Protein AF-A0A8J4Y6V7-F1 (afdb_monomer)

Foldseek 3Di:
DPPPVVVVVVVVPPPDPPPVVVVVVVVVVVVVVVVVVVVVVVVVPPPPPDCPDDPVRVVVVVPDPVVVVVVVVVVQQPDFDDQVVQCVVQVVVCVVVVPDLVQFPDSDSSVQRGNVSVVVTDGDPPPDDD

Mean predicted aligned error: 14.88 Å

Structure (mmCIF, N/CA/C/O backbone):
data_AF-A0A8J4Y6V7-F1
#
_entry.id   AF-A0A8J4Y6V7-F1
#
loop_
_atom_site.group_PDB
_atom_site.id
_atom_site.type_symbol
_atom_site.label_atom_id
_atom_site.label_alt_id
_atom_site.label_comp_id
_atom_site.label_asym_id
_atom_site.label_entity_id
_atom_site.label_seq_id
_atom_site.pdbx_PDB_ins_code
_atom_site.Cartn_x
_atom_site.Cartn_y
_atom_site.Cartn_z
_atom_site.occupancy
_atom_site.B_iso_or_equiv
_atom_site.auth_seq_id
_atom_site.auth_comp_id
_atom_site.auth_asym_id
_atom_site.auth_atom_id
_atom_site.pdbx_PDB_model_num
ATOM 1 N N . MET A 1 1 ? 1.745 24.618 -71.490 1.00 51.59 1 MET A N 1
ATOM 2 C CA . MET A 1 1 ? 2.686 23.471 -71.449 1.00 51.59 1 MET A CA 1
ATOM 3 C C . MET A 1 1 ? 2.600 22.596 -70.183 1.00 51.59 1 MET A C 1
ATOM 5 O O . MET A 1 1 ? 3.134 21.502 -70.221 1.00 51.59 1 MET A O 1
ATOM 9 N N . ALA A 1 2 ? 1.897 22.973 -69.101 1.00 56.25 2 ALA A N 1
ATOM 10 C CA . ALA A 1 2 ? 1.875 22.187 -67.847 1.00 56.25 2 ALA A CA 1
ATOM 11 C C . ALA A 1 2 ? 0.833 21.041 -67.765 1.00 56.25 2 ALA A C 1
ATOM 13 O O . ALA A 1 2 ? 0.899 20.209 -66.866 1.00 56.25 2 ALA A O 1
ATOM 14 N N . GLN A 1 3 ? -0.136 20.964 -68.687 1.00 56.69 3 GLN A N 1
ATOM 15 C CA . GLN A 1 3 ? -1.245 19.995 -68.593 1.00 56.69 3 GLN A CA 1
ATOM 16 C C . GLN A 1 3 ? -0.914 18.577 -69.102 1.00 56.69 3 GLN A C 1
ATOM 18 O O . GLN A 1 3 ? -1.625 17.629 -68.772 1.00 56.69 3 GLN A O 1
ATOM 23 N N . SER A 1 4 ? 0.148 18.410 -69.897 1.00 59.56 4 SER A N 1
ATOM 24 C CA . SER A 1 4 ? 0.507 17.117 -70.510 1.00 59.56 4 SER A CA 1
ATOM 25 C C . SER A 1 4 ? 1.155 16.150 -69.513 1.00 59.56 4 SER A C 1
ATOM 27 O O . SER A 1 4 ? 0.881 14.951 -69.535 1.00 59.56 4 SER A O 1
ATOM 29 N N . SER A 1 5 ? 1.975 16.670 -68.598 1.00 61.19 5 SER A N 1
ATOM 30 C CA . SER A 1 5 ? 2.817 15.855 -67.715 1.00 61.19 5 SER A CA 1
ATOM 31 C C . SER A 1 5 ? 2.019 15.146 -66.615 1.00 61.19 5 SER A C 1
ATOM 33 O O . SER A 1 5 ? 2.310 14.000 -66.281 1.00 61.19 5 SER A O 1
ATOM 35 N N . LEU A 1 6 ? 0.949 15.768 -66.104 1.00 61.78 6 LEU A N 1
ATOM 36 C CA . LEU A 1 6 ? 0.089 15.158 -65.079 1.00 61.78 6 LEU A CA 1
ATOM 37 C C . LEU A 1 6 ? -0.742 13.987 -65.627 1.00 61.78 6 LEU A C 1
ATOM 39 O O . LEU A 1 6 ? -0.933 12.988 -64.935 1.00 61.78 6 LEU A O 1
ATOM 43 N N . LYS A 1 7 ? -1.179 14.059 -66.892 1.00 62.22 7 LYS A N 1
ATOM 44 C CA . LYS A 1 7 ? -1.917 12.965 -67.548 1.00 62.22 7 LYS A CA 1
ATOM 45 C C . LYS A 1 7 ? -1.038 11.733 -67.795 1.00 62.22 7 LYS A C 1
ATOM 47 O O . LYS A 1 7 ? -1.547 10.616 -67.766 1.00 62.22 7 LYS A O 1
ATOM 52 N N . GLN A 1 8 ? 0.270 11.915 -67.995 1.00 63.50 8 GLN A N 1
ATOM 53 C CA . GLN A 1 8 ? 1.232 10.814 -68.125 1.00 63.50 8 GLN A CA 1
ATOM 54 C C . GLN A 1 8 ? 1.527 10.124 -66.786 1.00 63.50 8 GLN A C 1
ATOM 56 O O . GLN A 1 8 ? 1.576 8.896 -66.751 1.00 63.50 8 GLN A O 1
ATOM 61 N N . TYR A 1 9 ? 1.628 10.877 -65.685 1.00 63.88 9 TYR A N 1
ATOM 62 C CA . TYR A 1 9 ? 1.793 10.305 -64.340 1.00 63.88 9 TYR A CA 1
ATOM 63 C C . TYR A 1 9 ? 0.559 9.529 -63.867 1.00 63.88 9 TYR A C 1
ATOM 65 O O . TYR A 1 9 ? 0.680 8.458 -63.280 1.00 63.88 9 TYR A O 1
ATOM 73 N N . LEU A 1 10 ? -0.644 10.016 -64.179 1.00 64.31 10 LEU A N 1
ATOM 74 C CA . LEU A 1 10 ? -1.882 9.301 -63.850 1.00 64.31 10 LEU A CA 1
ATOM 75 C C . LEU A 1 10 ? -2.049 7.997 -64.651 1.00 64.31 10 LEU A C 1
ATOM 77 O O . LEU A 1 10 ? -2.706 7.075 -64.180 1.00 64.31 10 LEU A O 1
ATOM 81 N N . ARG A 1 11 ? -1.429 7.889 -65.836 1.00 62.22 11 ARG A N 1
ATOM 82 C CA . ARG A 1 11 ? -1.487 6.695 -66.698 1.00 62.22 11 ARG A CA 1
ATOM 83 C C . ARG A 1 11 ? -0.452 5.625 -66.323 1.00 62.22 11 ARG A C 1
ATOM 85 O O . ARG A 1 11 ? -0.636 4.467 -66.691 1.00 62.22 11 ARG A O 1
ATOM 92 N N . SER A 1 12 ? 0.606 5.989 -65.591 1.00 63.31 12 SER A N 1
ATOM 93 C CA . SER A 1 12 ? 1.598 5.042 -65.054 1.00 63.31 12 SER A CA 1
ATOM 94 C C . SER A 1 12 ? 1.214 4.465 -63.688 1.00 63.31 12 SER A C 1
ATOM 96 O O . SER A 1 12 ? 1.820 3.483 -63.255 1.00 63.31 12 SER A O 1
ATOM 98 N N . LEU A 1 13 ? 0.162 4.994 -63.050 1.00 62.06 13 LEU A N 1
ATOM 99 C CA . LEU A 1 13 ? -0.528 4.341 -61.939 1.00 62.06 13 LEU A CA 1
ATOM 100 C C . LEU A 1 13 ? -1.288 3.122 -62.477 1.00 62.06 13 LEU A C 1
ATOM 102 O O . LEU A 1 13 ? -2.501 3.127 -62.684 1.00 62.06 13 LEU A O 1
ATOM 106 N N . ARG A 1 14 ? -0.544 2.052 -62.759 1.00 58.59 14 ARG A N 1
ATOM 107 C CA . ARG A 1 14 ? -1.111 0.740 -63.045 1.00 58.59 14 ARG A CA 1
ATOM 108 C C . ARG A 1 14 ? -1.857 0.320 -61.781 1.00 58.59 14 ARG A C 1
ATOM 110 O O . ARG A 1 14 ? -1.236 0.082 -60.751 1.00 58.59 14 ARG A O 1
ATOM 117 N N . TRP A 1 15 ? -3.185 0.300 -61.861 1.00 57.09 15 TRP A N 1
ATOM 118 C CA . TRP A 1 15 ? -4.096 -0.156 -60.814 1.00 57.09 15 TRP A CA 1
ATOM 119 C C . TRP A 1 15 ? -3.868 -1.646 -60.540 1.00 57.09 15 TRP A C 1
ATOM 121 O O . TRP A 1 15 ? -4.613 -2.512 -60.986 1.00 57.09 15 TRP A O 1
ATOM 131 N N . THR A 1 16 ? -2.800 -1.967 -59.824 1.00 63.31 16 THR A N 1
ATOM 132 C CA . THR A 1 16 ? -2.737 -3.192 -59.042 1.00 63.31 16 THR A CA 1
ATOM 133 C C . THR A 1 16 ? -3.386 -2.852 -57.711 1.00 63.31 16 THR A C 1
ATOM 135 O O . THR A 1 16 ? -2.869 -1.955 -57.036 1.00 63.31 16 THR A O 1
ATOM 138 N N . PRO A 1 17 ? -4.490 -3.499 -57.300 1.00 67.12 17 PRO A N 1
ATOM 139 C CA . PRO A 1 17 ? -4.887 -3.420 -55.909 1.00 67.12 17 PRO A CA 1
ATOM 140 C C . PRO A 1 17 ? -3.716 -4.024 -55.139 1.00 67.12 17 PRO A C 1
ATOM 142 O O . PRO A 1 17 ? -3.545 -5.241 -55.145 1.00 67.12 17 PRO A O 1
ATOM 145 N N . LEU A 1 18 ? -2.844 -3.193 -54.549 1.00 65.12 18 LEU A N 1
ATOM 146 C CA . LEU A 1 18 ? -1.965 -3.701 -53.506 1.00 65.12 18 LEU A CA 1
ATOM 147 C C . LEU A 1 18 ? -2.932 -4.347 -52.519 1.00 65.12 18 LEU A C 1
ATOM 149 O O . LEU A 1 18 ? -3.813 -3.637 -52.019 1.00 65.12 18 LEU A O 1
ATOM 153 N N . PRO A 1 19 ? -2.872 -5.677 -52.327 1.00 79.00 19 PRO A N 1
ATOM 154 C CA . PRO A 1 19 ? -3.854 -6.353 -51.509 1.00 79.00 19 PRO A CA 1
ATOM 155 C C . PRO A 1 19 ? -3.836 -5.649 -50.163 1.00 79.00 19 PRO A C 1
ATOM 157 O O . PRO A 1 19 ? -2.769 -5.450 -49.582 1.00 79.00 19 PRO A O 1
ATOM 160 N N . VAL A 1 20 ? -5.005 -5.209 -49.700 1.00 82.69 20 VAL A N 1
ATOM 161 C CA . VAL A 1 20 ? -5.140 -4.396 -48.482 1.00 82.69 20 VAL A CA 1
ATOM 162 C C . VAL A 1 20 ? -4.390 -5.044 -47.310 1.00 82.69 20 VAL A C 1
ATOM 164 O O . VAL A 1 20 ? -3.792 -4.347 -46.496 1.00 82.69 20 VAL A O 1
ATOM 167 N N . GLY A 1 21 ? -4.305 -6.380 -47.296 1.00 86.38 21 GLY A N 1
ATOM 168 C CA . GLY A 1 21 ? -3.491 -7.153 -46.359 1.00 86.38 21 GLY A CA 1
ATOM 169 C C . GLY A 1 21 ? -1.996 -6.806 -46.343 1.00 86.38 21 GLY A C 1
ATOM 170 O O . GLY A 1 21 ? -1.429 -6.736 -45.262 1.00 86.38 21 GLY A O 1
ATOM 171 N N . VAL A 1 22 ? -1.350 -6.526 -47.481 1.00 89.88 22 VAL A N 1
ATOM 172 C CA . VAL A 1 22 ? 0.069 -6.109 -47.525 1.00 89.88 22 VAL A CA 1
ATOM 173 C C . VAL A 1 22 ? 0.241 -4.703 -46.954 1.00 89.88 22 VAL A C 1
ATOM 175 O O . VAL A 1 22 ? 1.177 -4.465 -46.193 1.00 89.88 22 VAL A O 1
ATOM 178 N N . GLY A 1 23 ? -0.687 -3.787 -47.248 1.00 89.69 23 GLY A N 1
ATOM 179 C CA . GLY A 1 23 ? -0.699 -2.455 -46.637 1.00 89.69 23 GLY A CA 1
ATOM 180 C C . GLY A 1 23 ? -0.871 -2.522 -45.116 1.00 89.69 23 GLY A C 1
ATOM 181 O O . GLY A 1 23 ? -0.075 -1.945 -44.378 1.00 89.69 23 GLY A O 1
ATOM 182 N N . LEU A 1 24 ? -1.855 -3.292 -44.639 1.00 92.38 24 LEU A N 1
ATOM 183 C CA . LEU A 1 24 ? -2.089 -3.511 -43.209 1.00 92.38 24 LEU A CA 1
ATOM 184 C C . LEU A 1 24 ? -0.914 -4.221 -42.531 1.00 92.38 24 LEU A C 1
ATOM 186 O O . LEU A 1 24 ? -0.530 -3.827 -41.434 1.00 92.38 24 LEU A O 1
ATOM 190 N N . ALA A 1 25 ? -0.301 -5.213 -43.181 1.00 92.56 25 ALA A N 1
ATOM 191 C CA . ALA A 1 25 ? 0.868 -5.912 -42.657 1.00 92.56 25 ALA A CA 1
ATOM 192 C C . ALA A 1 25 ? 2.075 -4.977 -42.521 1.00 92.56 25 ALA A C 1
ATOM 194 O O . ALA A 1 25 ? 2.759 -5.022 -41.502 1.00 92.56 25 ALA A O 1
ATOM 195 N N . LEU A 1 26 ? 2.316 -4.093 -43.495 1.00 92.06 26 LEU A N 1
ATOM 196 C CA . LEU A 1 26 ? 3.392 -3.102 -43.414 1.00 92.06 26 LEU A CA 1
ATOM 197 C C . LEU A 1 26 ? 3.133 -2.063 -42.322 1.00 92.06 26 LEU A C 1
ATOM 199 O O . LEU A 1 26 ? 4.050 -1.760 -41.561 1.00 92.06 26 LEU A O 1
ATOM 203 N N . ILE A 1 27 ? 1.901 -1.560 -42.197 1.00 93.25 27 ILE A N 1
ATOM 204 C CA . ILE A 1 27 ? 1.527 -0.617 -41.132 1.00 93.25 27 ILE A CA 1
ATOM 205 C C . ILE A 1 27 ? 1.665 -1.284 -39.761 1.00 93.25 27 ILE A C 1
ATOM 207 O O . ILE A 1 27 ? 2.285 -0.712 -38.866 1.00 93.25 27 ILE A O 1
ATOM 211 N N . ALA A 1 28 ? 1.154 -2.507 -39.600 1.00 94.00 28 ALA A N 1
ATOM 212 C CA . ALA A 1 28 ? 1.281 -3.277 -38.368 1.00 94.00 28 ALA A CA 1
ATOM 213 C C . ALA A 1 28 ? 2.750 -3.572 -38.040 1.00 94.00 28 ALA A C 1
ATOM 215 O O . ALA A 1 28 ? 3.170 -3.393 -36.901 1.00 94.00 28 ALA A O 1
ATOM 216 N N . PHE A 1 29 ? 3.563 -3.947 -39.030 1.00 94.94 29 PHE A N 1
ATOM 217 C CA . PHE A 1 29 ? 4.996 -4.180 -38.854 1.00 94.94 29 PHE A CA 1
ATOM 218 C C . PHE A 1 29 ? 5.743 -2.896 -38.477 1.00 94.94 29 PHE A C 1
ATOM 220 O O . PHE A 1 29 ? 6.602 -2.906 -37.593 1.00 94.94 29 PHE A O 1
ATOM 227 N N . GLN A 1 30 ? 5.404 -1.768 -39.101 1.00 94.00 30 GLN A N 1
ATOM 228 C CA . GLN A 1 30 ? 6.008 -0.476 -38.799 1.00 94.00 30 GLN A CA 1
ATOM 229 C C . GLN A 1 30 ? 5.613 0.015 -37.403 1.00 94.00 30 GLN A C 1
ATOM 231 O O . GLN A 1 30 ? 6.490 0.420 -36.635 1.00 94.00 30 GLN A O 1
ATOM 236 N N . GLN A 1 31 ? 4.330 -0.084 -37.039 1.00 92.31 31 GLN A N 1
ATOM 237 C CA . GLN A 1 31 ? 3.864 0.208 -35.685 1.00 92.31 31 GLN A CA 1
ATOM 238 C C . GLN A 1 31 ? 4.504 -0.730 -34.662 1.00 92.31 31 GLN A C 1
ATOM 240 O O . GLN A 1 31 ? 4.988 -0.255 -33.642 1.00 92.31 31 GLN A O 1
ATOM 245 N N . TYR A 1 32 ? 4.615 -2.026 -34.955 1.00 91.81 32 TYR A N 1
ATOM 246 C CA . TYR A 1 32 ? 5.286 -2.991 -34.088 1.00 91.81 32 TYR A CA 1
ATOM 247 C C . TYR A 1 32 ? 6.753 -2.620 -33.854 1.00 91.81 32 TYR A C 1
ATOM 249 O O . TYR A 1 32 ? 7.200 -2.565 -32.709 1.00 91.81 32 TYR A O 1
ATOM 257 N N . ARG A 1 33 ? 7.504 -2.283 -34.912 1.00 91.31 33 ARG A N 1
ATOM 258 C CA . ARG A 1 33 ? 8.899 -1.828 -34.785 1.00 91.31 33 ARG A CA 1
ATOM 259 C C . ARG A 1 33 ? 9.017 -0.535 -33.987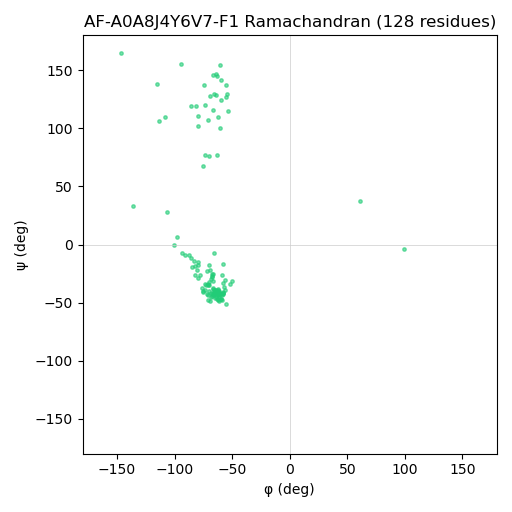 1.00 91.31 33 ARG A C 1
ATOM 261 O O . ARG A 1 33 ? 9.969 -0.376 -33.226 1.00 91.31 33 ARG A O 1
ATOM 268 N N . HIS A 1 34 ? 8.084 0.391 -34.166 1.00 89.31 34 HIS A N 1
ATOM 269 C CA . HIS A 1 34 ? 8.092 1.667 -33.463 1.00 89.31 34 HIS A CA 1
ATOM 270 C C . HIS A 1 34 ? 7.732 1.509 -31.976 1.00 89.31 34 HIS A C 1
ATOM 272 O O . HIS A 1 34 ? 8.427 2.058 -31.121 1.00 89.31 34 HIS A O 1
ATOM 278 N N . THR A 1 35 ? 6.727 0.693 -31.653 1.00 85.81 35 THR A N 1
ATOM 279 C CA . THR A 1 35 ? 6.359 0.345 -30.273 1.00 85.81 35 THR A CA 1
ATOM 280 C C . THR A 1 35 ? 7.485 -0.419 -29.579 1.00 85.81 35 THR A C 1
ATOM 282 O O . THR A 1 35 ? 7.894 -0.025 -28.491 1.00 85.81 35 THR A O 1
ATOM 285 N N . ARG A 1 36 ? 8.096 -1.408 -30.248 1.00 81.94 36 ARG A N 1
ATOM 286 C CA . ARG A 1 36 ? 9.264 -2.142 -29.729 1.00 81.94 36 ARG A CA 1
ATOM 287 C C . ARG A 1 36 ? 10.450 -1.228 -29.419 1.00 81.94 36 ARG A C 1
ATOM 289 O O . ARG A 1 36 ? 11.086 -1.404 -28.388 1.00 81.94 36 ARG A O 1
ATOM 296 N N . LYS A 1 37 ? 10.742 -0.234 -30.270 1.00 82.12 37 LYS A N 1
ATOM 297 C CA . LYS A 1 37 ? 11.803 0.756 -29.999 1.00 82.12 37 LYS A CA 1
ATOM 298 C C . LYS A 1 37 ? 11.493 1.621 -28.774 1.00 82.12 37 LYS A C 1
ATOM 300 O O . LYS A 1 37 ? 12.401 1.895 -27.998 1.00 82.12 37 LYS A O 1
ATOM 305 N N . ARG A 1 38 ? 10.231 2.028 -28.582 1.00 76.38 38 ARG A N 1
ATOM 306 C CA . ARG A 1 38 ? 9.799 2.797 -27.399 1.00 76.38 38 ARG A CA 1
ATOM 307 C C . ARG A 1 38 ? 9.890 1.976 -26.116 1.00 76.38 38 ARG A C 1
ATOM 309 O O . ARG A 1 38 ? 10.338 2.496 -25.104 1.00 76.38 38 ARG A O 1
ATOM 316 N N . GLU A 1 39 ? 9.487 0.710 -26.157 1.00 75.38 39 GLU A N 1
ATOM 317 C CA . GLU A 1 39 ? 9.609 -0.204 -25.016 1.00 75.38 39 GLU A CA 1
ATOM 318 C C . GLU A 1 39 ? 11.075 -0.491 -24.674 1.00 75.38 39 GLU A C 1
ATOM 320 O O . GLU A 1 39 ? 11.447 -0.417 -23.508 1.00 75.38 39 GLU A O 1
ATOM 325 N N . ALA A 1 40 ? 11.929 -0.721 -25.677 1.00 72.75 40 ALA A N 1
ATOM 326 C CA . ALA A 1 40 ? 13.364 -0.915 -25.471 1.00 72.75 40 ALA A CA 1
ATOM 327 C C . ALA A 1 40 ? 14.053 0.337 -24.898 1.00 72.75 40 ALA A C 1
ATOM 329 O O . ALA A 1 40 ? 14.876 0.213 -23.998 1.00 72.75 40 ALA A O 1
ATOM 330 N N . ALA A 1 41 ? 13.686 1.538 -25.359 1.00 71.88 41 ALA A N 1
ATOM 331 C CA . ALA A 1 41 ? 14.197 2.792 -24.800 1.00 71.88 41 ALA A CA 1
ATOM 332 C C . ALA A 1 41 ? 13.726 3.021 -23.353 1.00 71.88 41 ALA A C 1
ATOM 334 O O . ALA A 1 41 ? 14.505 3.481 -22.532 1.00 71.88 41 ALA A O 1
ATOM 335 N N . ARG A 1 42 ? 12.482 2.650 -23.014 1.00 66.38 42 ARG A N 1
ATOM 336 C CA . ARG A 1 42 ? 11.975 2.704 -21.630 1.00 66.38 42 ARG A CA 1
ATOM 337 C C . ARG A 1 42 ? 12.691 1.730 -20.696 1.00 66.38 42 ARG A C 1
ATOM 339 O O . ARG A 1 42 ? 12.930 2.077 -19.552 1.00 66.38 42 ARG A O 1
ATOM 346 N N . LEU A 1 43 ? 13.013 0.526 -21.172 1.00 64.31 43 LEU A N 1
ATOM 347 C CA . LEU A 1 43 ? 13.766 -0.463 -20.393 1.00 64.31 43 LEU A CA 1
ATOM 348 C C . LEU A 1 43 ? 15.246 -0.074 -20.248 1.00 64.31 43 LEU A C 1
ATOM 350 O O . LEU A 1 43 ? 15.830 -0.333 -19.205 1.00 64.31 43 LEU A O 1
ATOM 354 N N . GLY A 1 44 ? 15.837 0.557 -21.269 1.00 61.88 44 GLY A N 1
ATOM 355 C CA . GLY A 1 44 ? 17.218 1.057 -21.238 1.00 61.88 44 GLY A CA 1
ATOM 356 C C . GLY A 1 44 ? 17.404 2.390 -20.502 1.00 61.88 44 GLY A C 1
ATOM 357 O O . GLY A 1 44 ? 18.532 2.740 -20.181 1.00 61.88 44 GLY A O 1
ATOM 358 N N . GLN A 1 45 ? 16.314 3.115 -20.233 1.00 55.28 45 GLN A N 1
ATOM 359 C CA . GLN A 1 45 ? 16.264 4.349 -19.439 1.00 55.28 45 GLN A CA 1
ATOM 360 C C . GLN A 1 45 ? 15.621 4.109 -18.061 1.00 55.28 45 GLN A C 1
ATOM 362 O O . GLN A 1 45 ? 14.979 4.988 -17.493 1.00 55.28 45 GLN A O 1
ATOM 367 N N . ALA A 1 46 ? 15.732 2.889 -17.535 1.00 57.16 46 ALA A N 1
ATOM 368 C CA . ALA A 1 46 ? 15.716 2.707 -16.094 1.00 57.16 46 ALA A CA 1
ATOM 369 C C . ALA A 1 46 ? 17.133 3.058 -15.630 1.00 57.16 46 ALA A C 1
ATOM 371 O O . ALA A 1 46 ? 18.072 2.305 -15.888 1.00 57.16 46 ALA A O 1
ATOM 372 N N . ASP A 1 47 ? 17.297 4.255 -15.075 1.00 53.88 47 ASP A N 1
ATOM 373 C CA . ASP A 1 47 ? 18.592 4.766 -14.638 1.00 53.88 47 ASP A CA 1
ATOM 374 C C . ASP A 1 47 ? 19.258 3.761 -13.669 1.00 53.88 47 ASP A C 1
ATOM 376 O O . ASP A 1 47 ? 18.615 3.343 -12.704 1.00 53.88 47 ASP A O 1
ATOM 380 N N . PRO A 1 48 ? 20.531 3.356 -13.876 1.00 56.19 48 PRO A N 1
ATOM 381 C CA . PRO A 1 48 ? 21.180 2.310 -13.072 1.00 56.19 48 PRO A CA 1
ATOM 382 C C . PRO A 1 48 ? 21.392 2.678 -11.599 1.00 56.19 48 PRO A C 1
ATOM 384 O O . PRO A 1 48 ? 21.884 1.854 -10.833 1.00 56.19 48 PRO A O 1
ATOM 387 N N . CYS A 1 49 ? 21.115 3.928 -11.216 1.00 50.19 49 CYS A N 1
ATOM 388 C CA . CYS A 1 49 ? 21.571 4.479 -9.949 1.00 50.19 49 CYS A CA 1
ATOM 389 C C . CYS A 1 49 ? 20.566 4.364 -8.791 1.00 50.19 49 CYS A C 1
ATOM 391 O O . CYS A 1 49 ? 20.979 4.615 -7.669 1.00 50.19 49 CYS A O 1
ATOM 393 N N . ASP A 1 50 ? 19.318 3.927 -9.009 1.00 57.03 50 ASP A N 1
ATOM 394 C CA . ASP A 1 50 ? 18.304 3.853 -7.934 1.00 57.03 50 ASP A CA 1
ATOM 395 C C . ASP A 1 50 ? 17.473 2.551 -7.939 1.00 57.03 50 ASP A C 1
ATOM 397 O O . ASP A 1 50 ? 16.297 2.526 -7.563 1.00 57.03 50 ASP A O 1
ATOM 401 N N . CYS A 1 51 ? 18.066 1.422 -8.338 1.00 59.50 51 CYS A N 1
ATOM 402 C CA . CYS A 1 51 ? 17.449 0.110 -8.129 1.00 59.50 51 CYS A CA 1
ATOM 403 C C . CYS A 1 51 ? 17.559 -0.275 -6.642 1.00 59.50 51 CYS A C 1
ATOM 405 O O . CYS A 1 51 ? 18.402 -1.083 -6.271 1.00 59.50 51 CYS A O 1
ATOM 407 N N . LEU A 1 52 ? 16.720 0.304 -5.774 1.00 66.75 52 LEU A N 1
ATOM 408 C CA . LEU A 1 52 ? 16.616 -0.096 -4.357 1.00 66.75 52 LEU A CA 1
ATOM 409 C C . LEU A 1 52 ? 16.250 -1.583 -4.176 1.00 66.75 52 LEU A C 1
ATOM 411 O O . LEU A 1 52 ? 16.404 -2.117 -3.083 1.00 66.75 52 LEU A O 1
ATOM 415 N N . ALA A 1 53 ? 15.742 -2.220 -5.232 1.00 69.56 53 ALA A N 1
ATOM 416 C CA . ALA A 1 53 ? 15.276 -3.595 -5.255 1.00 69.56 53 ALA A CA 1
ATOM 417 C C . ALA A 1 53 ? 16.150 -4.447 -6.181 1.00 69.56 53 ALA A C 1
ATOM 419 O O . ALA A 1 53 ? 16.485 -4.029 -7.296 1.00 69.56 53 ALA A O 1
ATOM 420 N N . ASP A 1 54 ? 16.459 -5.662 -5.736 1.00 82.00 54 ASP A N 1
ATOM 421 C CA . ASP A 1 54 ? 17.181 -6.645 -6.536 1.00 82.00 54 ASP A CA 1
ATOM 422 C C . ASP A 1 54 ? 16.405 -7.000 -7.817 1.00 82.00 54 ASP A C 1
ATOM 424 O O . ASP A 1 54 ? 15.173 -6.960 -7.880 1.00 82.00 54 ASP A O 1
ATOM 428 N N . GLU A 1 55 ? 17.117 -7.439 -8.855 1.00 80.81 55 GLU A N 1
ATOM 429 C CA . GLU A 1 55 ? 16.504 -7.778 -10.145 1.00 80.81 55 GLU A CA 1
ATOM 430 C C . GLU A 1 55 ? 15.422 -8.874 -10.028 1.00 80.81 55 GLU A C 1
ATOM 432 O O . GLU A 1 55 ? 14.401 -8.823 -10.722 1.00 80.81 55 GLU A O 1
ATOM 437 N N . TRP A 1 56 ? 15.587 -9.823 -9.100 1.00 85.25 56 TRP A N 1
ATOM 438 C CA . TRP A 1 56 ? 14.593 -10.865 -8.817 1.00 85.25 56 TRP A CA 1
ATOM 439 C C . TRP A 1 56 ? 13.345 -10.315 -8.113 1.00 85.25 56 TRP A C 1
ATOM 441 O O . TRP A 1 56 ? 12.235 -10.772 -8.391 1.00 85.25 56 TRP A O 1
ATOM 451 N N . GLU A 1 57 ? 13.500 -9.310 -7.250 1.00 85.69 57 GLU A N 1
ATOM 452 C CA . GLU A 1 57 ? 12.399 -8.648 -6.550 1.00 85.69 57 GLU A CA 1
ATOM 453 C C . GLU A 1 57 ? 11.541 -7.880 -7.562 1.00 85.69 57 GLU A C 1
ATOM 455 O O . GLU A 1 57 ? 10.317 -8.028 -7.601 1.00 85.69 57 GLU A O 1
ATOM 460 N N . VAL A 1 58 ? 12.184 -7.161 -8.487 1.00 83.69 58 VAL A N 1
ATOM 461 C CA . VAL A 1 58 ? 11.505 -6.470 -9.592 1.00 83.69 58 VAL A CA 1
ATOM 462 C C . VAL 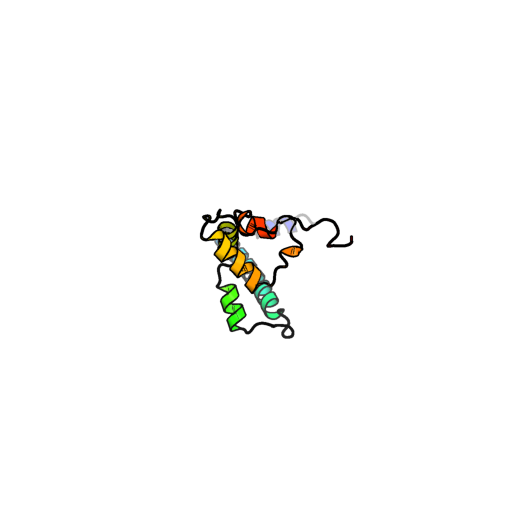A 1 58 ? 10.757 -7.456 -10.496 1.00 83.69 58 VAL A C 1
ATOM 464 O O . VAL A 1 58 ? 9.633 -7.176 -10.927 1.00 83.69 58 VAL A O 1
ATOM 467 N N . GLN A 1 59 ? 11.348 -8.615 -10.797 1.00 84.12 59 GLN A N 1
ATOM 468 C CA . GLN A 1 59 ? 10.680 -9.663 -11.574 1.00 84.12 59 GLN A CA 1
ATOM 469 C C . GLN A 1 59 ? 9.480 -10.253 -10.820 1.00 84.12 59 GLN A C 1
ATOM 471 O O . GLN A 1 59 ? 8.403 -10.382 -11.404 1.00 84.12 59 GLN A O 1
ATOM 476 N N . ALA A 1 60 ? 9.621 -10.534 -9.523 1.00 86.00 60 ALA A N 1
ATOM 477 C CA . ALA A 1 60 ? 8.535 -11.027 -8.682 1.00 86.00 60 ALA A CA 1
ATOM 478 C C . ALA A 1 60 ? 7.368 -10.025 -8.603 1.00 86.00 60 ALA A C 1
ATOM 480 O O . ALA A 1 60 ? 6.214 -10.412 -8.803 1.00 86.00 60 ALA A O 1
ATOM 481 N N . TYR A 1 61 ? 7.647 -8.730 -8.419 1.00 86.56 61 TYR A N 1
ATOM 482 C CA . TYR A 1 61 ? 6.623 -7.677 -8.426 1.00 86.56 61 TYR A CA 1
ATOM 483 C C . TYR A 1 61 ? 5.898 -7.555 -9.768 1.00 86.56 61 TYR A C 1
ATOM 485 O O . TYR A 1 61 ? 4.684 -7.353 -9.787 1.00 86.56 61 TYR A O 1
ATOM 493 N N . LYS A 1 62 ? 6.613 -7.692 -10.893 1.00 82.88 62 LYS A N 1
ATOM 494 C CA . LYS A 1 62 ? 6.009 -7.659 -12.239 1.00 82.88 62 LYS A CA 1
ATOM 495 C C . LYS A 1 62 ? 5.094 -8.856 -12.501 1.00 82.88 62 LYS A C 1
ATOM 497 O O . LYS A 1 62 ? 4.134 -8.725 -13.258 1.00 82.88 62 LYS A O 1
ATOM 502 N N . LEU A 1 63 ? 5.395 -10.007 -11.901 1.00 86.31 63 LEU A N 1
ATOM 503 C CA . LEU A 1 63 ? 4.591 -11.224 -12.016 1.00 86.31 63 LEU A CA 1
ATOM 504 C C . LEU A 1 63 ? 3.394 -11.227 -11.058 1.00 86.31 63 LEU A C 1
ATOM 506 O O . LEU A 1 63 ? 2.379 -11.862 -11.354 1.00 86.31 63 LEU A O 1
ATOM 510 N N . LEU A 1 64 ? 3.481 -10.514 -9.931 1.00 87.69 64 LEU A N 1
ATOM 511 C CA . LEU A 1 64 ? 2.372 -10.421 -8.992 1.00 87.69 64 LEU A CA 1
ATOM 512 C C . LEU A 1 64 ? 1.190 -9.665 -9.627 1.00 87.69 64 LEU A C 1
ATOM 514 O O . LEU A 1 64 ? 1.350 -8.536 -10.099 1.00 87.69 64 LEU A O 1
ATOM 518 N N . PRO A 1 65 ? -0.042 -10.205 -9.577 1.00 88.50 65 PRO A N 1
ATOM 519 C CA . PRO A 1 65 ? -1.235 -9.487 -10.006 1.00 88.50 65 PRO A CA 1
ATOM 520 C C . PRO A 1 65 ? -1.630 -8.441 -8.950 1.00 88.50 65 PRO A C 1
ATOM 522 O O . PRO A 1 65 ? -2.683 -8.542 -8.315 1.00 88.50 65 PRO A O 1
ATOM 525 N N . LEU A 1 66 ? -0.801 -7.406 -8.775 1.00 87.62 66 LEU A N 1
ATOM 526 C CA . LEU A 1 66 ? -0.947 -6.356 -7.759 1.00 87.62 66 LEU A CA 1
ATOM 527 C C . LEU A 1 66 ? -2.338 -5.715 -7.779 1.00 87.62 66 LEU A C 1
ATOM 529 O O . LEU A 1 66 ? -2.894 -5.387 -6.736 1.00 87.62 66 LEU A O 1
ATOM 533 N N . ARG A 1 67 ? -2.951 -5.604 -8.962 1.00 89.00 67 ARG A N 1
ATOM 534 C CA . ARG A 1 67 ? -4.315 -5.083 -9.115 1.00 89.00 67 ARG A CA 1
ATOM 535 C C . ARG A 1 67 ? -5.367 -5.964 -8.442 1.00 89.00 67 ARG A C 1
ATOM 537 O O . ARG A 1 67 ? -6.305 -5.435 -7.855 1.00 89.00 67 ARG A O 1
ATOM 544 N N . GLN A 1 68 ? -5.242 -7.284 -8.553 1.00 91.94 68 GLN A N 1
ATOM 545 C CA . GLN A 1 68 ? -6.183 -8.209 -7.920 1.00 91.94 68 GLN A CA 1
ATOM 546 C C . GLN A 1 68 ? -5.924 -8.286 -6.424 1.00 91.94 68 GLN A C 1
ATOM 548 O O . GLN A 1 68 ? -6.869 -8.241 -5.645 1.00 91.94 68 GLN A O 1
ATOM 553 N N . PHE A 1 69 ? -4.651 -8.302 -6.028 1.00 92.75 69 PHE A N 1
ATOM 554 C CA . PHE A 1 69 ? -4.270 -8.273 -4.623 1.00 92.75 69 PHE A CA 1
ATOM 555 C C . PHE A 1 69 ? -4.782 -7.009 -3.923 1.00 92.75 69 PHE A C 1
ATOM 557 O O . PHE A 1 69 ? -5.428 -7.096 -2.886 1.00 92.75 69 PHE A O 1
ATOM 564 N N . SER A 1 70 ? -4.597 -5.839 -4.538 1.00 90.31 70 SER A N 1
ATOM 565 C CA . SER A 1 70 ? -5.104 -4.560 -4.031 1.00 90.31 70 SER A CA 1
ATOM 566 C C . SER A 1 70 ? -6.629 -4.567 -3.873 1.00 90.31 70 SER A C 1
ATOM 568 O O . SER A 1 70 ? -7.146 -4.151 -2.836 1.00 90.31 70 SER A O 1
ATOM 570 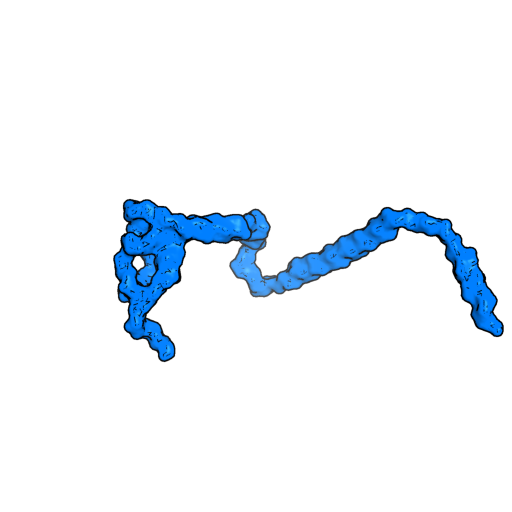N N . LYS A 1 71 ? -7.359 -5.110 -4.857 1.00 92.06 71 LYS A N 1
ATOM 571 C CA . LYS A 1 71 ? -8.818 -5.265 -4.769 1.00 92.06 71 LYS A CA 1
ATOM 572 C C . LYS A 1 71 ? -9.239 -6.228 -3.661 1.00 92.06 71 LYS A C 1
ATOM 574 O O . LYS A 1 71 ? -10.147 -5.907 -2.901 1.00 92.06 71 LYS A O 1
ATOM 579 N N . ALA A 1 72 ? -8.584 -7.383 -3.564 1.00 93.44 72 ALA A N 1
ATOM 580 C CA . ALA A 1 72 ? -8.865 -8.384 -2.541 1.00 93.44 72 ALA A CA 1
ATOM 581 C C . ALA A 1 72 ? -8.594 -7.828 -1.140 1.00 93.44 72 ALA A C 1
ATOM 583 O O . ALA A 1 72 ? -9.427 -7.971 -0.254 1.00 93.44 72 ALA A O 1
ATOM 584 N N . TRP A 1 73 ? -7.482 -7.116 -0.957 1.00 89.44 73 TRP A N 1
ATOM 585 C CA . TRP A 1 73 ? -7.147 -6.473 0.308 1.00 89.44 73 TRP A CA 1
ATOM 586 C C . TRP A 1 73 ? -8.169 -5.402 0.696 1.00 89.44 73 TRP A C 1
ATOM 588 O O . TRP A 1 73 ? -8.609 -5.357 1.842 1.00 89.44 73 TRP A O 1
ATOM 598 N N . GLY A 1 74 ? -8.611 -4.575 -0.256 1.00 89.31 74 GLY A N 1
ATOM 599 C CA . GLY A 1 74 ? -9.688 -3.609 -0.023 1.00 89.31 74 GLY A CA 1
ATOM 600 C C . GLY A 1 74 ? -10.997 -4.279 0.403 1.00 89.31 74 GLY A C 1
ATOM 601 O O . GLY A 1 74 ? -11.635 -3.824 1.350 1.00 89.31 74 GLY A O 1
ATOM 602 N N . TRP A 1 75 ? -11.358 -5.393 -0.241 1.00 89.81 75 TRP A N 1
ATOM 603 C CA . TRP A 1 75 ? -12.524 -6.192 0.139 1.00 89.81 75 TRP A CA 1
ATOM 604 C C . TRP A 1 75 ? -12.382 -6.768 1.553 1.00 89.81 75 TRP A C 1
ATOM 606 O O . TRP A 1 75 ? -13.273 -6.566 2.371 1.00 89.81 75 TRP A O 1
ATOM 616 N N . VAL A 1 76 ? -11.234 -7.373 1.883 1.00 87.75 76 VAL A N 1
ATOM 617 C CA . VAL A 1 76 ? -10.937 -7.920 3.220 1.00 87.75 76 VAL A CA 1
ATOM 618 C C . VAL A 1 76 ? -11.046 -6.852 4.312 1.00 87.75 76 VAL A C 1
ATOM 620 O O . VAL A 1 76 ? -11.637 -7.107 5.356 1.00 87.75 76 VAL A O 1
ATOM 623 N N . ASN A 1 77 ? -10.544 -5.638 4.072 1.00 87.31 77 ASN A N 1
ATOM 624 C CA . ASN A 1 77 ? -10.636 -4.541 5.045 1.00 87.31 77 ASN A CA 1
ATOM 625 C C . ASN A 1 77 ? -12.066 -4.012 5.245 1.00 87.31 77 ASN A C 1
ATOM 627 O O . ASN A 1 77 ? -12.334 -3.374 6.266 1.00 87.31 77 ASN A O 1
ATOM 631 N N . GLY A 1 78 ? -12.956 -4.237 4.275 1.00 82.88 78 GLY A N 1
ATOM 632 C CA . GLY A 1 78 ? -14.368 -3.860 4.330 1.00 82.88 78 GLY A CA 1
ATOM 633 C C . GLY A 1 78 ? -15.287 -4.942 4.900 1.00 82.88 78 GLY A C 1
ATOM 634 O O . GLY A 1 78 ? -16.454 -4.652 5.151 1.00 82.88 78 GLY A O 1
ATOM 635 N N . LEU A 1 79 ? -14.793 -6.165 5.116 1.00 85.19 79 LEU A N 1
ATOM 636 C CA . LEU A 1 79 ? -15.576 -7.223 5.748 1.00 85.19 79 LEU A CA 1
ATOM 637 C C . LEU A 1 79 ? -15.806 -6.887 7.223 1.00 85.19 79 LEU A C 1
ATOM 639 O O . LEU A 1 79 ? -14.865 -6.608 7.970 1.00 85.19 79 LEU A O 1
ATOM 643 N N . GLU A 1 80 ? -17.068 -6.921 7.644 1.00 84.12 80 GLU A N 1
ATOM 644 C CA . GLU A 1 80 ? -17.430 -6.768 9.049 1.00 84.12 80 GLU A CA 1
ATOM 645 C C . GLU A 1 80 ? -16.910 -7.980 9.830 1.00 84.12 80 GLU A C 1
ATOM 647 O O . GLU A 1 80 ? -17.310 -9.121 9.585 1.00 84.12 80 GLU A O 1
ATOM 652 N N . LEU A 1 81 ? -15.978 -7.744 10.757 1.00 81.62 81 LEU A N 1
ATOM 653 C CA . LEU A 1 81 ? -15.393 -8.823 11.540 1.00 81.62 81 LEU A CA 1
ATOM 654 C C . LEU A 1 81 ? -16.390 -9.310 12.601 1.00 81.62 81 LEU A C 1
ATOM 656 O O . LEU A 1 81 ? -16.991 -8.481 13.307 1.00 81.62 81 LEU A O 1
ATOM 660 N N . PRO A 1 82 ? -16.506 -10.638 12.795 1.00 81.06 82 PRO A N 1
ATOM 661 C CA . PRO A 1 82 ? -17.275 -11.193 13.896 1.00 81.06 82 PRO A CA 1
ATOM 662 C C . PRO A 1 82 ? -16.648 -10.785 15.235 1.00 81.06 82 PRO A C 1
ATOM 664 O O . PRO A 1 82 ? -15.423 -10.681 15.362 1.00 81.06 82 PRO A O 1
ATOM 667 N N . GLU A 1 83 ? -17.499 -10.554 16.236 1.00 78.69 83 GLU A N 1
ATOM 668 C CA . GLU A 1 83 ? -17.165 -9.841 17.481 1.00 78.69 83 GLU A CA 1
ATOM 669 C C . GLU A 1 83 ? -15.985 -10.441 18.262 1.00 78.69 83 GLU A C 1
ATOM 671 O O . GLU A 1 83 ? -15.217 -9.705 18.882 1.00 78.69 83 GLU A O 1
ATOM 676 N N . TRP A 1 84 ? -15.789 -11.7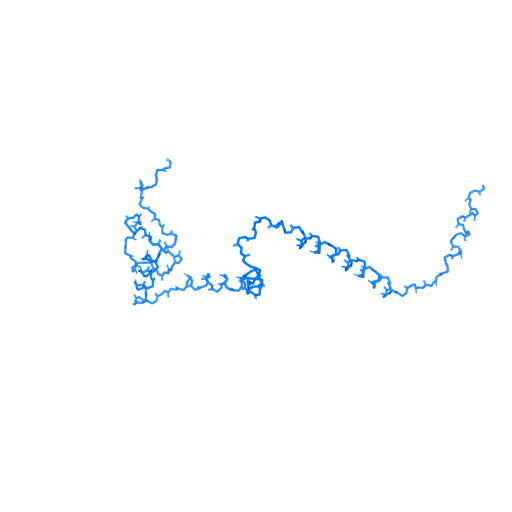60 18.177 1.00 82.00 84 TRP A N 1
ATOM 677 C CA . TRP A 1 84 ? -14.671 -12.462 18.813 1.00 82.00 84 TRP A CA 1
ATOM 678 C C . TRP A 1 84 ? -13.324 -12.164 18.134 1.00 82.00 84 TRP A C 1
ATOM 680 O O . TRP A 1 84 ? -12.335 -11.888 18.807 1.00 82.00 84 TRP A O 1
ATOM 690 N N . SER A 1 85 ? -13.285 -12.166 16.798 1.00 82.94 85 SER A N 1
ATOM 691 C CA . SER A 1 85 ? -12.058 -11.946 16.017 1.00 82.94 85 SER A CA 1
ATOM 692 C C . SER A 1 85 ? -11.665 -10.472 15.944 1.00 82.94 85 SER A C 1
ATOM 694 O O . SER A 1 85 ? -10.485 -10.146 15.827 1.00 82.94 85 SER A O 1
ATOM 696 N N . ARG A 1 86 ? -12.650 -9.574 16.063 1.00 84.44 86 ARG A N 1
ATOM 697 C CA . ARG A 1 86 ? -12.488 -8.123 15.952 1.00 84.44 86 ARG A CA 1
ATOM 698 C C . ARG A 1 86 ? -11.433 -7.591 16.916 1.00 84.44 86 ARG A C 1
ATOM 700 O O . ARG A 1 86 ? -10.500 -6.918 16.489 1.00 84.44 86 ARG A O 1
ATOM 707 N N . LYS A 1 87 ? -11.539 -7.935 18.203 1.00 83.75 87 LYS A N 1
ATOM 708 C CA . LYS A 1 87 ? -10.584 -7.474 19.224 1.00 83.75 87 LYS A CA 1
ATOM 709 C C . LYS A 1 87 ? -9.180 -8.034 18.990 1.00 83.75 87 LYS A C 1
ATOM 711 O O . LYS A 1 87 ? -8.209 -7.303 19.150 1.00 83.75 87 LYS A O 1
ATOM 716 N N . SER A 1 88 ? -9.070 -9.295 18.574 1.00 86.94 88 SER A N 1
ATOM 717 C CA . SER A 1 88 ? -7.778 -9.942 18.324 1.00 86.94 88 SER A CA 1
ATOM 718 C C . SER A 1 88 ? -7.081 -9.404 17.075 1.00 86.94 88 SER A C 1
ATOM 720 O O . SER A 1 88 ? -5.907 -9.065 17.147 1.00 86.94 88 SER A O 1
ATOM 722 N N . VAL A 1 89 ? -7.786 -9.290 15.945 1.00 87.50 89 VAL A N 1
ATOM 723 C CA . VAL A 1 89 ? -7.214 -8.831 14.668 1.00 87.50 89 VAL A CA 1
ATOM 724 C C . VAL A 1 89 ? -6.865 -7.348 14.729 1.00 87.50 89 VAL A C 1
ATOM 726 O O . VAL A 1 89 ? -5.740 -6.976 14.399 1.00 87.50 89 VAL A O 1
ATOM 729 N N . LEU A 1 90 ? -7.794 -6.504 15.196 1.00 87.06 90 LEU A N 1
ATOM 730 C CA . LEU A 1 90 ? -7.531 -5.071 15.331 1.00 87.06 90 LEU A CA 1
ATOM 731 C C . LEU A 1 90 ? -6.457 -4.819 16.394 1.00 87.06 90 LEU A C 1
ATOM 733 O O . LEU A 1 90 ? -5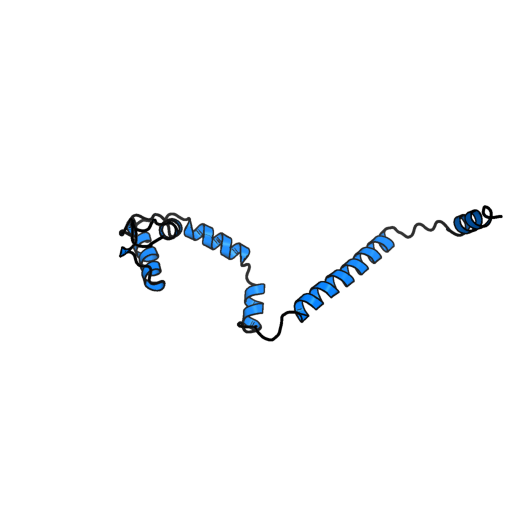.540 -4.047 16.151 1.00 87.06 90 LEU A O 1
ATOM 737 N N . GLY A 1 91 ? -6.507 -5.516 17.532 1.00 87.25 91 GLY A N 1
ATOM 738 C CA . GLY A 1 91 ? -5.490 -5.392 18.579 1.00 87.25 91 GLY A CA 1
ATOM 739 C C . GLY A 1 91 ? -4.098 -5.819 18.117 1.00 87.25 91 GLY A C 1
ATOM 740 O O . GLY A 1 91 ? -3.120 -5.127 18.400 1.00 87.25 91 GLY A O 1
ATOM 741 N N . LEU A 1 92 ? -3.999 -6.917 17.359 1.00 89.44 92 LEU A N 1
ATOM 742 C CA . LEU A 1 92 ? -2.739 -7.351 16.761 1.00 89.44 92 LEU A CA 1
ATOM 743 C C . LEU A 1 92 ? -2.206 -6.289 15.797 1.00 89.44 92 LEU A C 1
ATOM 745 O O . LEU A 1 92 ? -1.040 -5.928 15.905 1.00 89.44 92 LEU A O 1
ATOM 749 N N . TYR A 1 93 ? -3.063 -5.753 14.924 1.00 88.50 93 TYR A N 1
ATOM 750 C CA . TYR A 1 93 ? -2.691 -4.709 13.970 1.00 88.50 93 TYR A CA 1
ATOM 751 C C . TYR A 1 93 ? -2.157 -3.456 14.678 1.00 88.50 93 TYR A C 1
ATOM 753 O O . TYR A 1 93 ? -1.084 -2.948 14.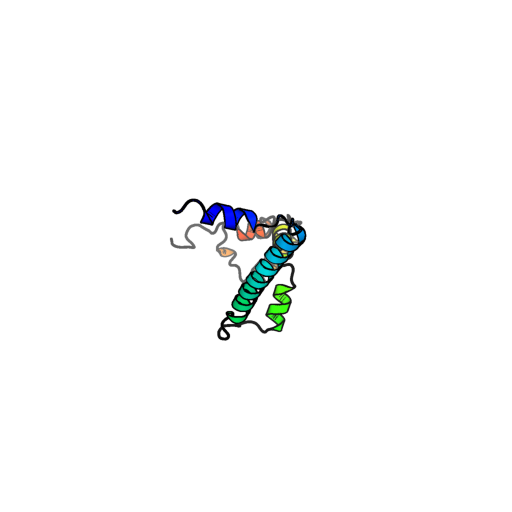361 1.00 88.50 93 TYR A O 1
ATOM 761 N N . VAL A 1 94 ? -2.871 -2.982 15.698 1.00 88.56 94 VAL A N 1
ATOM 762 C CA . VAL A 1 94 ? -2.458 -1.826 16.502 1.00 88.56 94 VAL A CA 1
ATOM 763 C C . VAL A 1 94 ? -1.099 -2.052 17.150 1.00 88.56 94 VAL A C 1
ATOM 765 O O . VAL A 1 94 ? -0.254 -1.161 17.126 1.00 88.56 94 VAL A O 1
ATOM 768 N N . ARG A 1 95 ? -0.860 -3.258 17.672 1.00 89.06 95 ARG A N 1
ATOM 769 C CA . ARG A 1 95 ? 0.419 -3.629 18.279 1.00 89.06 95 ARG A CA 1
ATOM 770 C C . ARG A 1 95 ? 1.550 -3.721 17.255 1.00 89.06 95 ARG A C 1
ATOM 772 O O . ARG A 1 95 ? 2.655 -3.287 17.560 1.00 89.06 95 ARG A O 1
ATOM 779 N N . THR A 1 96 ? 1.306 -4.288 16.073 1.00 91.19 96 THR A N 1
ATOM 780 C CA . THR A 1 96 ? 2.344 -4.445 15.040 1.00 91.19 96 THR A CA 1
ATOM 781 C C . THR A 1 96 ? 2.733 -3.118 14.401 1.00 91.19 96 THR A C 1
ATOM 783 O O . THR A 1 96 ? 3.894 -2.938 14.056 1.00 91.19 96 THR A O 1
ATOM 786 N N . PHE A 1 97 ? 1.781 -2.193 14.255 1.00 8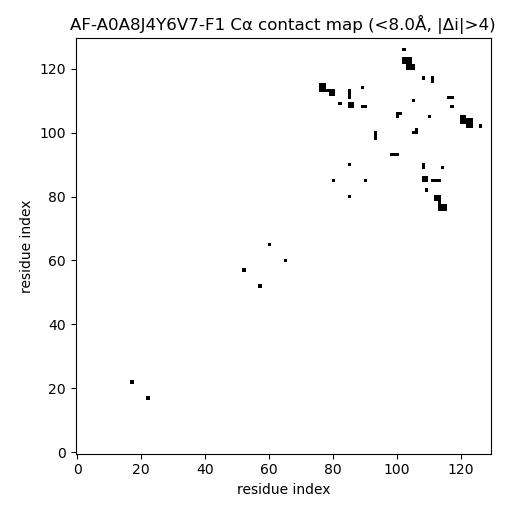7.81 97 PHE A N 1
ATOM 787 C CA . PHE A 1 97 ? 2.004 -0.888 13.626 1.00 87.81 97 PHE A CA 1
ATOM 788 C C . PHE A 1 97 ? 2.183 0.264 14.627 1.00 87.81 97 PHE A C 1
ATOM 790 O O . PHE A 1 97 ? 2.374 1.399 14.201 1.00 87.81 97 PHE A O 1
ATOM 797 N N . GLY A 1 98 ? 2.120 -0.003 15.936 1.00 83.44 98 GLY A N 1
ATOM 798 C CA . GLY A 1 98 ? 2.293 1.011 16.981 1.00 83.44 98 GLY A CA 1
ATOM 799 C C . GLY A 1 98 ? 1.249 2.130 16.925 1.00 83.44 98 GLY A C 1
ATOM 800 O O . GLY A 1 98 ? 1.587 3.290 17.115 1.00 83.44 98 GLY A O 1
ATOM 801 N N . CYS A 1 99 ? -0.007 1.817 16.598 1.00 82.94 99 CYS A N 1
ATOM 802 C CA . CYS A 1 99 ? -1.043 2.844 16.483 1.00 82.94 99 CYS A CA 1
ATOM 803 C C . CYS A 1 99 ? -1.476 3.358 17.867 1.00 82.94 99 CYS A C 1
ATOM 805 O O . CYS A 1 99 ? -2.042 2.603 18.658 1.00 82.94 99 CYS A O 1
ATOM 807 N N . ASP A 1 100 ? -1.313 4.654 18.131 1.00 81.25 100 ASP A N 1
ATOM 808 C CA . ASP A 1 100 ? -1.744 5.250 19.397 1.00 81.25 100 ASP A CA 1
ATOM 809 C C . ASP A 1 100 ? -3.276 5.327 19.491 1.00 81.25 100 ASP A C 1
ATOM 811 O O . ASP A 1 100 ? -3.958 6.114 18.823 1.00 81.25 100 ASP A O 1
ATOM 815 N N . MET A 1 101 ? -3.852 4.461 20.327 1.00 79.88 101 MET A N 1
ATOM 816 C CA . MET A 1 101 ? -5.298 4.412 20.575 1.0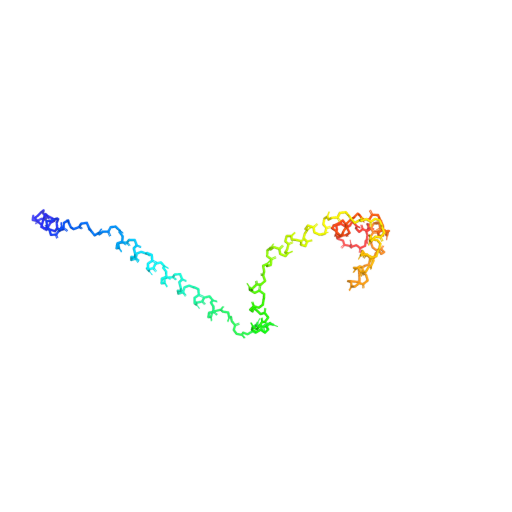0 79.88 101 MET A CA 1
ATOM 817 C C . MET A 1 101 ? -5.768 5.489 21.558 1.00 79.88 101 MET A C 1
ATOM 819 O O . MET A 1 101 ? -6.943 5.833 21.539 1.00 79.88 101 MET A O 1
ATOM 823 N N . ALA A 1 102 ? -4.865 6.087 22.340 1.00 75.06 102 ALA A N 1
ATOM 824 C CA . ALA A 1 102 ? -5.187 7.197 23.244 1.00 75.06 102 ALA A CA 1
ATOM 825 C C . ALA A 1 102 ? -5.600 8.483 22.498 1.00 75.06 102 ALA A C 1
ATOM 827 O O . ALA A 1 102 ? -6.349 9.301 23.036 1.00 75.06 102 ALA A O 1
ATOM 828 N N . GLU A 1 103 ? -5.137 8.644 21.256 1.00 74.44 103 GLU A N 1
ATOM 829 C CA . GLU A 1 103 ? -5.479 9.761 20.369 1.00 74.44 103 GLU A CA 1
ATOM 830 C C . GLU A 1 103 ? -6.819 9.545 19.634 1.00 74.44 103 GLU A C 1
ATOM 832 O O . GLU A 1 103 ? -7.383 10.493 19.093 1.00 74.44 103 GLU A O 1
ATOM 837 N N . ALA A 1 104 ? -7.369 8.320 19.632 1.00 78.88 104 ALA A N 1
ATOM 838 C CA . ALA A 1 104 ? -8.667 8.038 19.009 1.00 78.88 104 ALA A CA 1
ATOM 839 C C . ALA A 1 104 ? -9.801 8.791 19.702 1.00 78.88 104 ALA A C 1
ATOM 841 O O . ALA A 1 104 ? -9.824 8.846 20.930 1.00 78.88 104 ALA A O 1
ATOM 842 N N . GLU A 1 105 ? -10.826 9.195 18.951 1.00 69.38 105 GLU A N 1
ATOM 843 C CA . GLU A 1 105 ? -12.116 9.565 19.549 1.00 69.38 105 GLU A CA 1
ATOM 844 C C . GLU A 1 105 ? -12.750 8.373 20.297 1.00 69.38 105 GLU A C 1
ATOM 846 O O . GLU A 1 105 ? -13.260 8.522 21.406 1.00 69.38 105 GLU A O 1
ATOM 851 N N . VAL A 1 106 ? -12.656 7.164 19.727 1.00 74.88 106 VAL A N 1
ATOM 852 C CA . VAL A 1 106 ? -13.150 5.925 20.344 1.00 74.88 106 VAL A CA 1
ATOM 853 C C . VAL A 1 106 ? -11.985 4.995 20.678 1.00 74.88 106 VAL A C 1
ATOM 855 O O . VAL A 1 106 ? -11.405 4.363 19.793 1.00 74.88 106 VAL A O 1
ATOM 858 N N . GLU A 1 107 ? -11.660 4.893 21.967 1.00 70.19 107 GLU A N 1
ATOM 859 C CA . GLU A 1 107 ? -10.542 4.079 22.477 1.00 70.19 107 GLU A CA 1
ATOM 860 C C . GLU A 1 107 ? -10.816 2.562 22.399 1.00 70.19 107 GLU A C 1
ATOM 862 O O . GLU A 1 107 ? -9.892 1.750 22.325 1.00 70.19 107 GLU A O 1
ATOM 867 N N . ASP A 1 108 ? -12.089 2.155 22.361 1.00 75.88 108 ASP A N 1
ATOM 868 C CA . ASP A 1 108 ? -12.475 0.743 22.324 1.00 75.88 108 ASP A CA 1
ATOM 869 C C . ASP A 1 108 ? -12.346 0.136 20.920 1.00 75.88 108 ASP A C 1
ATOM 871 O O . ASP A 1 108 ? -13.188 0.354 20.045 1.00 75.88 108 ASP A O 1
ATOM 875 N N . LEU A 1 109 ? -11.379 -0.770 20.737 1.00 73.75 109 LEU A N 1
ATOM 876 C CA . LEU A 1 109 ? -11.200 -1.512 19.479 1.00 73.75 109 LEU A CA 1
ATOM 877 C C . LEU A 1 109 ? -12.432 -2.346 19.080 1.00 73.75 109 LEU A C 1
ATOM 879 O O . LEU A 1 109 ? -12.653 -2.621 17.906 1.00 73.75 109 LEU A O 1
ATOM 883 N N . GLY A 1 110 ? -13.246 -2.763 20.054 1.00 72.00 110 GLY A N 1
ATOM 884 C CA . GLY A 1 110 ? -14.449 -3.564 19.807 1.00 72.00 110 GLY A CA 1
ATOM 885 C C . GLY A 1 110 ? -15.589 -2.803 19.121 1.00 72.00 110 GLY A C 1
ATOM 886 O O . GLY A 1 110 ? -16.487 -3.446 18.570 1.00 72.00 110 GLY A O 1
ATOM 887 N N . LYS A 1 111 ? -15.559 -1.463 19.138 1.00 79.38 111 LYS A N 1
ATOM 888 C CA . LYS A 1 111 ? -16.590 -0.619 18.518 1.00 79.38 111 LYS A CA 1
ATOM 889 C C . LYS A 1 111 ? -16.406 -0.472 17.004 1.00 79.38 111 LYS A C 1
ATOM 891 O O . LYS A 1 111 ? -17.392 -0.249 16.314 1.00 79.38 111 LYS A O 1
ATOM 896 N N . TYR A 1 112 ? -15.194 -0.685 16.489 1.00 82.50 112 TYR A N 1
ATOM 897 C CA . TYR A 1 112 ? -14.913 -0.657 15.051 1.00 82.50 112 TYR A CA 1
ATOM 898 C C . TYR A 1 112 ? -15.300 -1.984 14.396 1.00 82.50 112 TYR A C 1
ATOM 900 O O . TYR A 1 112 ? -14.751 -3.035 14.727 1.00 82.50 112 TYR A O 1
ATOM 908 N N . LYS A 1 113 ? -16.232 -1.959 13.445 1.00 83.38 113 LYS A N 1
ATOM 909 C CA . LYS A 1 113 ? -16.744 -3.162 12.775 1.00 83.38 113 LYS A CA 1
ATOM 910 C C . LYS A 1 113 ? -15.708 -3.797 11.853 1.00 83.38 113 LYS A C 1
ATOM 912 O O . LYS A 1 113 ? -15.694 -5.020 11.708 1.00 83.38 113 LYS A O 1
ATOM 917 N N . CYS A 1 114 ? -14.839 -2.985 11.252 1.00 86.06 114 CYS A N 1
ATOM 918 C CA . CYS A 1 114 ? -13.804 -3.438 10.329 1.00 86.06 114 CYS A CA 1
ATOM 919 C C . CYS A 1 114 ? -12.519 -2.596 10.403 1.00 86.06 114 CYS A C 1
ATOM 921 O O . CYS A 1 114 ? -12.507 -1.482 10.929 1.00 86.06 114 CYS A O 1
ATOM 923 N N . LEU A 1 115 ? -11.423 -3.121 9.840 1.00 84.12 115 LEU A N 1
ATOM 924 C CA . LEU A 1 115 ? -10.131 -2.418 9.745 1.00 84.12 115 LEU A CA 1
ATOM 925 C C . LEU A 1 115 ? -10.259 -1.078 9.015 1.00 84.12 115 LEU A C 1
ATOM 927 O O . LEU A 1 115 ? -9.623 -0.096 9.389 1.00 84.12 115 LEU A O 1
ATOM 931 N N . SER A 1 116 ? -11.112 -1.017 7.990 1.00 86.62 116 SER A N 1
ATOM 932 C CA . SER A 1 116 ? -11.302 0.219 7.236 1.00 86.62 116 SER A CA 1
ATOM 933 C C . SER A 1 116 ? -11.974 1.330 8.055 1.00 86.62 116 SER A C 1
ATOM 935 O O . SER A 1 116 ? -11.746 2.507 7.778 1.00 86.62 116 SER A O 1
ATOM 937 N N . GLU A 1 117 ? -12.777 0.979 9.063 1.00 86.12 117 GLU A N 1
ATOM 938 C CA . GLU A 1 117 ? -13.372 1.936 10.002 1.00 86.12 117 GLU A CA 1
ATOM 939 C C . GLU A 1 117 ? -12.321 2.428 11.003 1.00 86.12 117 GLU A C 1
ATOM 941 O O . GLU A 1 117 ? -12.208 3.629 11.230 1.00 86.12 117 GLU A O 1
ATOM 946 N N . LEU A 1 118 ? -11.461 1.524 11.493 1.00 87.62 118 LEU A N 1
ATOM 947 C CA . LEU A 1 118 ? -10.309 1.882 12.324 1.00 87.62 118 LEU A CA 1
ATOM 948 C C . LEU A 1 118 ? -9.366 2.865 11.608 1.00 87.62 118 LEU A C 1
ATOM 950 O O . LEU A 1 118 ? -8.897 3.821 12.218 1.00 87.62 118 LEU A O 1
ATOM 954 N N . PHE A 1 119 ? -9.101 2.666 10.312 1.00 86.25 119 PHE A N 1
ATOM 955 C CA . PHE A 1 119 ? -8.244 3.572 9.532 1.00 86.25 119 PHE A CA 1
ATOM 956 C C . PHE A 1 119 ? -8.834 4.962 9.321 1.00 86.25 119 PHE A C 1
ATOM 958 O O . PHE A 1 119 ? -8.083 5.918 9.144 1.00 86.25 119 PHE A O 1
ATOM 965 N N . ARG A 1 120 ? -10.162 5.078 9.317 1.00 86.31 120 ARG A N 1
ATOM 966 C CA . ARG A 1 120 ? -10.870 6.351 9.138 1.00 86.31 120 ARG A CA 1
ATOM 967 C C . ARG A 1 120 ? -11.308 6.973 10.461 1.00 86.31 120 ARG A C 1
ATOM 969 O O . ARG A 1 120 ? -12.035 7.962 10.427 1.00 86.31 120 ARG A O 1
ATOM 976 N N . ARG A 1 121 ? -10.901 6.400 11.601 1.00 86.69 121 ARG A N 1
ATOM 977 C CA . ARG A 1 121 ? -11.268 6.911 12.922 1.00 86.69 121 ARG A CA 1
ATOM 978 C C . ARG A 1 121 ? -10.865 8.378 13.053 1.00 86.69 121 ARG A C 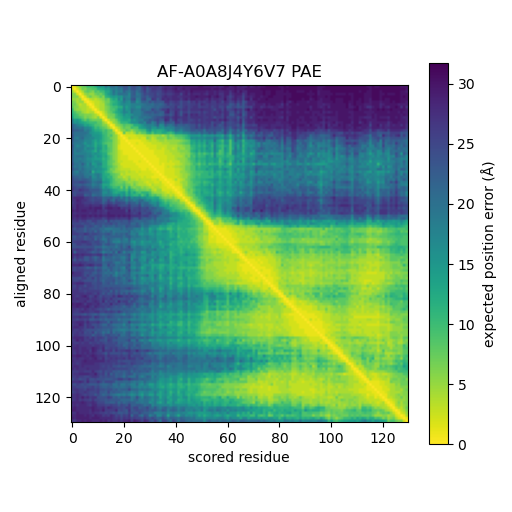1
ATOM 980 O O . ARG A 1 121 ? -9.762 8.773 12.667 1.00 86.69 121 ARG A O 1
ATOM 987 N N . SER A 1 122 ? -11.763 9.159 13.622 1.00 81.69 122 SER A N 1
ATOM 988 C CA . SER A 1 122 ? -11.495 10.510 14.086 1.00 81.69 122 SER A CA 1
ATOM 989 C C . SER A 1 122 ? -10.517 10.481 15.259 1.00 81.69 122 SER A C 1
ATOM 991 O O . SER A 1 122 ? -10.473 9.543 16.066 1.00 81.69 122 SER A O 1
ATOM 993 N N . LEU A 1 123 ? -9.690 11.517 15.311 1.00 83.50 123 LEU A N 1
ATOM 994 C CA . LEU A 1 123 ? -8.774 11.781 16.414 1.00 83.50 123 LEU A CA 1
ATOM 995 C C . LEU A 1 123 ? -9.473 12.751 17.373 1.00 83.50 123 LEU A C 1
ATOM 997 O O . LEU A 1 123 ? -10.356 13.498 16.952 1.00 83.50 123 LEU A O 1
ATOM 1001 N N . LYS A 1 124 ? -9.087 12.749 18.649 1.00 82.62 124 LYS A N 1
ATOM 1002 C CA . LYS A 1 124 ? -9.597 13.719 19.626 1.00 82.62 124 LYS A CA 1
ATOM 1003 C C . LYS A 1 124 ? -9.269 15.150 19.192 1.00 82.62 124 LYS A C 1
ATOM 1005 O O . LYS A 1 124 ? -8.161 15.430 18.720 1.00 82.62 124 LYS A O 1
ATOM 1010 N N . ASP A 1 125 ? -10.215 16.057 19.417 1.00 75.94 125 ASP A N 1
ATOM 1011 C CA . ASP A 1 125 ? -10.017 17.482 19.164 1.00 75.94 125 ASP A CA 1
ATOM 1012 C C . ASP A 1 125 ? -8.843 18.010 20.001 1.00 75.94 125 ASP A C 1
ATOM 1014 O O . ASP A 1 125 ? -8.799 17.857 21.222 1.00 75.94 125 ASP A O 1
ATOM 1018 N N . GLY A 1 126 ? -7.864 18.612 19.321 1.00 76.00 126 GLY A N 1
ATOM 1019 C CA . GLY A 1 126 ? -6.685 19.221 19.942 1.00 76.00 126 GLY A CA 1
ATOM 1020 C C . GLY A 1 126 ? -5.401 18.386 19.933 1.00 76.00 126 GLY A C 1
ATOM 1021 O O . GLY A 1 126 ? -4.369 18.910 20.346 1.00 76.00 126 GLY A O 1
ATOM 1022 N N . VAL A 1 127 ? -5.401 17.136 19.442 1.00 76.94 127 VAL A N 1
ATOM 1023 C CA . VAL A 1 127 ? -4.155 16.332 19.405 1.00 76.94 127 VAL A CA 1
ATOM 1024 C C . VAL A 1 127 ? -3.249 16.691 18.226 1.00 76.94 127 VAL A C 1
ATOM 1026 O O . VAL A 1 127 ? -2.025 16.638 18.338 1.00 76.94 127 VAL A O 1
ATOM 1029 N N . ARG A 1 128 ? -3.829 17.153 17.113 1.00 77.75 128 ARG A N 1
ATOM 1030 C CA . ARG A 1 128 ? -3.068 17.750 16.010 1.00 77.75 128 ARG A CA 1
ATOM 1031 C C . ARG A 1 128 ? -3.308 19.255 15.950 1.00 77.75 128 ARG A C 1
ATOM 1033 O O . ARG A 1 128 ? -4.414 19.653 15.569 1.00 77.75 128 ARG A O 1
ATOM 1040 N N . PRO A 1 129 ? -2.305 20.085 16.285 1.00 78.56 129 PRO A N 1
ATOM 1041 C CA . PRO A 1 129 ? -2.391 21.509 16.017 1.00 78.56 129 PRO A CA 1
ATOM 1042 C C . PRO A 1 129 ? -2.440 21.710 14.499 1.00 78.56 129 PRO A C 1
ATOM 1044 O O . PRO A 1 129 ? -1.630 21.139 13.764 1.00 78.56 129 PRO A O 1
ATOM 1047 N N . HIS A 1 130 ? -3.428 22.469 14.046 1.00 66.88 130 HIS A N 1
ATOM 1048 C CA . HIS A 1 130 ? -3.586 22.932 12.671 1.00 66.88 130 HIS A CA 1
ATOM 1049 C C . HIS A 1 130 ? -3.365 24.441 12.617 1.00 66.88 130 HIS A C 1
ATOM 1051 O O . HIS A 1 130 ? -3.668 25.112 13.631 1.00 66.88 130 HIS A O 1
#

Secondary structure (DSSP, 8-state):
--HHHHHHHHHH-------HHHHHHHHHHHHHHHHHHHHHHHHHTS-TT---S-HHHHHHHHHS-HHHHHHHHHHHHHS---HHHHHHHHHHHHHHHT--STTBS---GGG-SSHHHHHTPPBPTTSS--

InterPro domains:
  IPR003817 Phosphatidylserine decarboxylase-related [PTHR10067] (54-129)

Sequence (130 aa):
MAQSSLKQYLRSLRWTPLPVGVGLALIAFQQYRHTRKREAARLGQADPCDCLADEWEVQAYKLLPLRQFSKAWGWVNGLELPEWSRKSVLGLYVRTFGCDMAEAEVEDLGKYKCLSELFRRSLKDGVRPH

Solvent-accessible surface area (backbone atoms only — not comparable to full-atom values): 7883 Å² total; per-residue (Å²): 131,78,73,63,60,58,59,53,56,62,66,68,60,70,87,64,80,72,54,65,66,58,58,51,49,50,51,52,51,51,50,48,55,51,51,51,51,52,53,51,50,54,65,71,62,55,66,88,86,73,67,89,58,56,75,67,53,54,50,50,58,71,69,45,62,57,72,57,52,52,51,49,51,54,50,59,32,66,43,72,47,58,78,77,54,29,44,55,55,53,49,48,50,34,65,76,69,67,58,71,46,86,49,30,64,69,65,56,60,73,76,41,53,25,62,52,50,58,75,65,56,57,61,41,92,77,79,69,88,127

pLDDT: mean 78.82, std 11.57, range [50.19, 94.94]

Radius of gyration: 31.8 Å; Cα contacts (8 Å, |Δi|>4): 50; chains: 1; bounding box: 39×36×95 Å

Nearest PDB structures (foldseek):
  7cnz-assembly2_G  TM=8.963E-01  e=6.933E-05  Escherichia coli K-12
  7cnz-assembly2_E  TM=8.952E-01  e=1.146E-04  Escherichia coli K-12

Organism: Chionoecetes opilio (NCBI:txid41210)